Protein AF-A0A496T181-F1 (afdb_monomer_lite)

Secondary structure (DSSP, 8-state):
-----S------PPPHHHHHHHHHTTPPTTS-HHHHHHHHHTPPPPPPPPPPP-----S-SSPPPPEEEEEETTEEEEE-TT--EEEEETTS-GGGTSSSSS---EEEEE-S-SSTT-

Structure (mmCIF, N/CA/C/O backbone):
data_AF-A0A496T181-F1
#
_entry.id   AF-A0A496T181-F1
#
loop_
_atom_site.group_PDB
_atom_site.id
_atom_site.type_symbol
_atom_site.label_atom_id
_atom_site.label_alt_id
_atom_site.label_comp_id
_atom_site.label_asym_id
_atom_site.label_entity_id
_atom_site.label_seq_id
_atom_site.pdbx_PDB_ins_code
_atom_site.Cartn_x
_atom_site.Cartn_y
_atom_site.Cartn_z
_atom_site.occupancy
_atom_site.B_iso_or_equiv
_atom_site.auth_seq_id
_atom_site.auth_comp_id
_atom_site.auth_asym_id
_atom_site.auth_atom_id
_atom_site.pdbx_PDB_model_num
ATOM 1 N N . MET A 1 1 ? -1.092 15.533 34.017 1.00 41.94 1 MET A N 1
ATOM 2 C CA . MET A 1 1 ? -0.828 14.695 32.829 1.00 41.94 1 MET A CA 1
ATOM 3 C C . MET A 1 1 ? -0.277 13.376 33.336 1.00 41.94 1 MET A C 1
ATOM 5 O O . MET A 1 1 ? 0.874 13.329 33.747 1.00 41.94 1 MET A O 1
ATOM 9 N N . VAL A 1 2 ? -1.116 12.348 33.454 1.00 42.62 2 VAL A N 1
ATOM 10 C CA . VAL A 1 2 ? -0.622 11.009 33.795 1.00 42.62 2 VAL A CA 1
ATOM 11 C C . VAL A 1 2 ? -0.010 10.464 32.512 1.00 42.62 2 VAL A C 1
ATOM 13 O O . VAL A 1 2 ? -0.732 10.205 31.555 1.00 42.62 2 VAL A O 1
ATOM 16 N N . GLY A 1 3 ? 1.319 10.403 32.449 1.00 49.62 3 GLY A N 1
ATOM 17 C CA . GLY A 1 3 ? 2.018 9.807 31.317 1.00 49.62 3 GLY A CA 1
ATOM 18 C C . GLY A 1 3 ? 1.659 8.329 31.244 1.00 49.62 3 GLY A C 1
ATOM 19 O O . GLY A 1 3 ? 2.057 7.558 32.115 1.00 49.62 3 GLY A O 1
ATOM 20 N N . ARG A 1 4 ? 0.871 7.933 30.240 1.00 59.41 4 ARG A N 1
ATOM 21 C CA . ARG A 1 4 ? 0.641 6.519 29.941 1.00 59.41 4 ARG A CA 1
ATOM 22 C C . ARG A 1 4 ? 1.945 5.944 29.394 1.00 59.41 4 ARG A C 1
ATOM 24 O O . ARG A 1 4 ? 2.379 6.280 28.299 1.00 59.41 4 ARG A O 1
ATOM 31 N N . THR A 1 5 ? 2.576 5.078 30.174 1.00 59.75 5 THR A N 1
ATOM 32 C CA . THR A 1 5 ? 3.668 4.209 29.733 1.00 59.75 5 THR A CA 1
ATOM 33 C C . THR A 1 5 ? 3.078 3.097 28.863 1.00 59.75 5 THR A C 1
ATOM 35 O O . THR A 1 5 ? 2.690 2.050 29.378 1.00 59.75 5 THR A O 1
ATOM 38 N N . GLY A 1 6 ? 2.940 3.337 27.559 1.00 69.50 6 GLY A N 1
ATOM 39 C CA . GLY A 1 6 ? 2.425 2.356 26.602 1.00 69.50 6 GLY A CA 1
ATOM 40 C C . GLY A 1 6 ? 2.899 2.648 25.181 1.00 69.50 6 GLY A C 1
ATOM 41 O O . GLY A 1 6 ? 3.119 3.803 24.825 1.00 69.50 6 GLY A O 1
ATOM 42 N N . ILE A 1 7 ? 3.090 1.597 24.381 1.00 78.19 7 ILE A N 1
ATOM 43 C CA . ILE A 1 7 ? 3.400 1.726 22.951 1.00 78.19 7 ILE A CA 1
ATOM 44 C C . ILE A 1 7 ? 2.094 2.098 22.229 1.00 78.19 7 ILE A C 1
ATOM 46 O O . ILE A 1 7 ? 1.117 1.360 22.377 1.00 78.19 7 ILE A O 1
ATOM 50 N N . PRO A 1 8 ? 2.044 3.206 21.465 1.00 77.81 8 PRO A N 1
ATOM 51 C CA . PRO A 1 8 ? 0.852 3.578 20.708 1.00 77.81 8 PRO A CA 1
ATOM 52 C C . PRO A 1 8 ? 0.442 2.491 19.707 1.00 77.81 8 PRO A C 1
ATOM 54 O O . PRO A 1 8 ? 1.288 1.937 19.001 1.00 77.81 8 PRO A O 1
ATOM 57 N N . LEU A 1 9 ? -0.861 2.209 19.609 1.00 86.75 9 LEU A N 1
ATOM 58 C CA . LEU A 1 9 ? -1.401 1.292 18.607 1.00 86.75 9 LEU A CA 1
ATOM 59 C C . LEU A 1 9 ? -1.449 1.992 17.241 1.00 86.7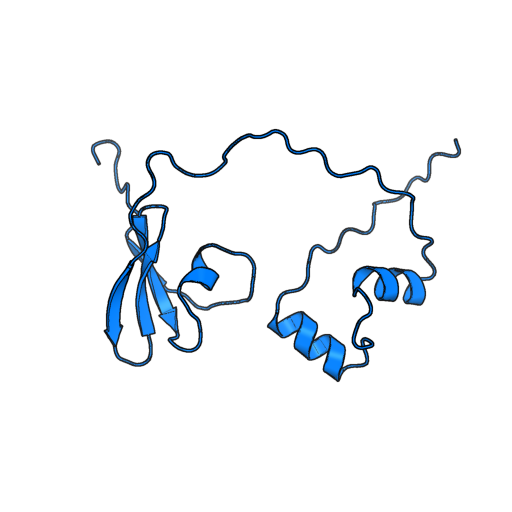5 9 LEU A C 1
ATOM 61 O O . LEU A 1 9 ? -2.352 2.773 16.969 1.00 86.75 9 LEU A O 1
ATOM 65 N N . ALA A 1 10 ? -0.477 1.707 16.375 1.00 87.50 10 ALA A N 1
ATOM 66 C CA . ALA A 1 10 ? -0.379 2.295 15.038 1.00 87.50 10 ALA A CA 1
ATOM 67 C C . ALA A 1 10 ? -0.148 1.207 13.967 1.00 87.50 10 ALA A C 1
ATOM 69 O O . ALA A 1 10 ? 0.975 1.043 13.491 1.00 87.50 10 ALA A O 1
ATOM 70 N N . PRO A 1 11 ? -1.189 0.441 13.581 1.00 88.94 11 PRO A N 1
ATOM 71 C CA . PRO A 1 11 ? -1.050 -0.702 12.670 1.00 88.94 11 PRO A CA 1
ATOM 72 C C . PRO A 1 11 ? -0.814 -0.321 11.195 1.00 88.94 11 PRO A C 1
ATOM 74 O O . PRO A 1 11 ? -0.539 -1.196 10.378 1.00 88.94 11 PRO A O 1
ATOM 77 N N . GLY A 1 12 ? -0.895 0.967 10.843 1.00 90.19 12 GLY A N 1
ATOM 78 C CA . GLY A 1 12 ? -0.839 1.435 9.455 1.00 90.19 12 GLY A CA 1
ATOM 79 C C . GLY A 1 12 ? -2.173 1.276 8.718 1.00 90.19 12 GLY A C 1
ATOM 80 O O . GLY A 1 12 ? -3.106 0.665 9.224 1.00 90.19 12 GLY A O 1
ATOM 81 N N . GLY A 1 13 ? -2.282 1.877 7.530 1.00 91.50 13 GLY A N 1
ATOM 82 C CA . GLY A 1 13 ? -3.510 1.829 6.729 1.00 91.50 13 GLY A CA 1
ATOM 83 C C . GLY A 1 13 ? -3.714 0.480 6.022 1.00 91.50 13 GLY A C 1
ATOM 84 O O . GLY A 1 13 ? -2.726 -0.158 5.643 1.00 91.50 13 GLY A O 1
ATOM 85 N N . PRO A 1 14 ? -4.970 0.045 5.810 1.00 94.06 14 PRO A N 1
ATOM 86 C CA . PRO A 1 14 ? -5.257 -1.205 5.121 1.00 94.06 14 PRO A CA 1
ATOM 87 C C . PRO A 1 14 ? -4.940 -1.112 3.627 1.00 94.06 14 PRO A C 1
ATOM 89 O O . PRO A 1 14 ? -5.082 -0.055 3.009 1.00 94.06 14 PRO A O 1
ATOM 92 N N . ARG A 1 15 ? -4.574 -2.252 3.034 1.00 94.81 15 ARG A N 1
ATOM 93 C CA . ARG A 1 15 ? -4.640 -2.431 1.578 1.00 94.81 15 ARG A CA 1
ATOM 94 C C . ARG A 1 15 ? -6.090 -2.528 1.119 1.00 94.81 15 ARG A C 1
ATOM 96 O O . ARG A 1 15 ? -6.959 -2.898 1.910 1.00 94.81 15 ARG A O 1
ATOM 103 N N . GLU A 1 16 ? -6.340 -2.284 -0.162 1.00 94.38 16 GLU A N 1
ATOM 104 C CA . GLU A 1 16 ? -7.672 -2.432 -0.758 1.00 94.38 16 GLU A CA 1
ATOM 105 C C . GLU A 1 16 ? -8.211 -3.862 -0.585 1.00 94.38 16 GLU A C 1
ATOM 107 O O . GLU A 1 16 ? -9.287 -4.038 -0.007 1.00 94.38 16 GLU A O 1
ATOM 112 N N . SER A 1 17 ? -7.436 -4.888 -0.963 1.00 94.06 17 SER A N 1
ATOM 113 C CA . SER A 1 17 ? -7.793 -6.299 -0.744 1.00 94.06 17 SER A CA 1
ATOM 114 C C . SER A 1 17 ? -8.065 -6.632 0.727 1.00 94.06 17 SER A C 1
ATOM 116 O O . SER A 1 17 ? -9.025 -7.336 1.046 1.00 94.06 17 SER A O 1
ATOM 118 N N . THR A 1 18 ? -7.260 -6.082 1.642 1.00 95.44 18 THR A N 1
ATOM 119 C CA . THR A 1 18 ? -7.431 -6.265 3.091 1.00 95.44 18 THR A CA 1
ATOM 120 C C . THR A 1 18 ? -8.739 -5.651 3.580 1.00 95.44 18 THR A C 1
ATOM 122 O O . THR A 1 18 ? -9.492 -6.306 4.298 1.00 95.44 18 THR A O 1
ATOM 125 N N . LEU A 1 19 ? -9.052 -4.423 3.162 1.00 95.31 19 LEU A N 1
ATOM 126 C CA . LEU A 1 19 ? -10.282 -3.742 3.560 1.00 95.31 19 LEU A CA 1
ATOM 127 C C . LEU A 1 19 ? -11.526 -4.465 3.020 1.00 95.31 19 LEU A C 1
ATOM 129 O O . LEU A 1 19 ? -12.517 -4.619 3.736 1.00 95.31 19 LEU A O 1
ATOM 133 N N . VAL A 1 20 ? -11.464 -4.967 1.782 1.00 95.44 20 VAL A N 1
ATOM 134 C CA . VAL A 1 20 ? -12.520 -5.808 1.198 1.00 95.44 20 VAL A CA 1
ATOM 135 C C . VAL A 1 20 ? -12.740 -7.068 2.036 1.00 95.44 20 VAL A C 1
ATOM 137 O O . VAL A 1 20 ? -13.885 -7.365 2.388 1.00 95.44 20 VAL A O 1
ATOM 140 N N . ALA A 1 21 ? -11.666 -7.775 2.394 1.00 96.69 21 ALA A N 1
ATOM 141 C CA . ALA A 1 21 ? -11.744 -8.979 3.215 1.00 96.69 21 ALA A CA 1
ATOM 142 C C . ALA A 1 21 ? -12.337 -8.687 4.601 1.00 96.69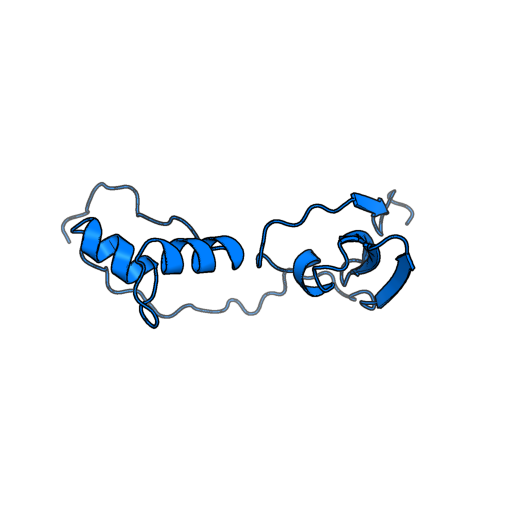 21 ALA A C 1
ATOM 144 O O . ALA A 1 21 ? -13.236 -9.397 5.048 1.00 96.69 21 ALA A O 1
ATOM 145 N N . TRP A 1 22 ? -11.913 -7.607 5.261 1.00 96.62 22 TRP A N 1
ATOM 146 C CA . TRP A 1 22 ? -12.466 -7.218 6.558 1.00 96.62 22 TRP A CA 1
ATOM 147 C C . TRP A 1 22 ? -13.958 -6.909 6.488 1.00 96.62 22 TRP A C 1
ATOM 149 O O . TRP A 1 22 ? -14.706 -7.340 7.363 1.00 96.62 22 TRP A O 1
ATOM 159 N N . HIS A 1 23 ? -14.433 -6.245 5.432 1.00 96.75 23 HIS A N 1
ATOM 160 C CA . HIS A 1 23 ? -15.870 -6.037 5.243 1.00 96.75 23 HIS A CA 1
ATOM 161 C C . HIS A 1 23 ? -16.647 -7.347 5.078 1.00 96.75 23 HIS A C 1
ATOM 163 O O . HIS A 1 23 ? -17.763 -7.457 5.580 1.00 96.75 23 HIS A O 1
ATOM 169 N N . GLN A 1 24 ? -16.071 -8.349 4.413 1.00 97.19 24 GLN A N 1
ATOM 170 C CA . GLN A 1 24 ? -16.677 -9.683 4.309 1.00 97.19 24 GLN A CA 1
ATOM 171 C C . GLN A 1 24 ? -16.668 -10.431 5.651 1.00 97.19 24 GLN A C 1
ATOM 173 O O . GLN A 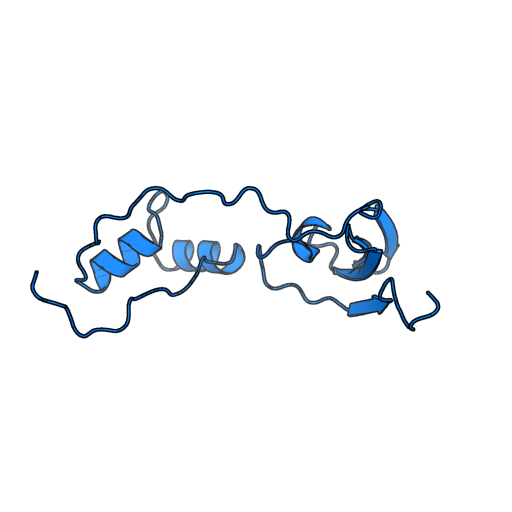1 24 ? -17.558 -11.235 5.912 1.00 97.19 24 GLN A O 1
ATOM 178 N N . GLN A 1 25 ? -15.688 -10.144 6.508 1.00 96.25 25 GLN A N 1
ATOM 179 C CA . GLN A 1 25 ? -15.524 -10.740 7.836 1.00 96.25 25 GLN A CA 1
ATOM 180 C C . GLN A 1 25 ? -16.303 -10.010 8.942 1.00 96.25 25 GLN A C 1
ATOM 182 O O . GLN A 1 25 ? -16.277 -10.447 10.089 1.00 96.25 25 GLN A O 1
ATOM 187 N N . GLY A 1 26 ? -17.013 -8.925 8.614 1.00 95.19 26 GLY A N 1
ATOM 188 C CA . GLY A 1 26 ? -17.911 -8.235 9.543 1.00 95.19 26 GLY A CA 1
ATOM 189 C C . GLY A 1 26 ? -17.533 -6.796 9.893 1.00 95.19 26 GLY A C 1
ATOM 190 O O . GLY A 1 26 ? -18.229 -6.194 10.707 1.00 95.19 26 GLY A O 1
ATOM 191 N N . LEU A 1 27 ? -16.498 -6.206 9.280 1.00 96.75 27 LEU A N 1
ATOM 192 C CA . LEU A 1 27 ? -16.243 -4.767 9.406 1.00 96.75 27 LEU A CA 1
ATOM 193 C C . LEU A 1 27 ? -17.431 -3.982 8.810 1.00 96.75 27 LEU A C 1
ATOM 195 O O . LEU A 1 27 ? -17.696 -4.113 7.607 1.00 96.75 27 LEU A O 1
ATOM 199 N N . PRO A 1 28 ? -18.138 -3.143 9.591 1.00 95.81 28 PRO A N 1
ATOM 200 C CA . PRO A 1 28 ? -19.293 -2.403 9.095 1.00 95.81 28 PRO A CA 1
ATOM 201 C C . PRO A 1 28 ? -18.945 -1.493 7.915 1.00 95.81 28 PRO A C 1
ATOM 203 O O . PRO A 1 28 ? -17.927 -0.801 7.910 1.00 95.81 28 PRO A O 1
ATOM 206 N N . ARG A 1 29 ? -19.815 -1.463 6.901 1.00 93.94 29 ARG A N 1
ATOM 207 C CA . ARG A 1 29 ? -19.672 -0.534 5.772 1.00 93.94 29 ARG A CA 1
ATOM 208 C C . ARG A 1 29 ? -19.838 0.905 6.267 1.00 93.94 29 ARG A C 1
ATOM 210 O O . ARG A 1 29 ? -20.778 1.195 6.999 1.00 93.94 29 ARG A O 1
ATOM 217 N N . GLY A 1 30 ? -18.941 1.795 5.845 1.00 92.06 30 GLY A N 1
ATOM 218 C CA . GLY A 1 30 ? -18.986 3.220 6.193 1.00 92.06 30 GLY A CA 1
ATOM 219 C C . G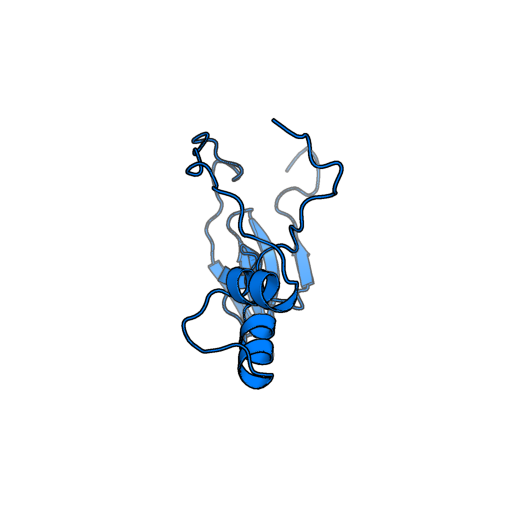LY A 1 30 ? -18.383 3.585 7.553 1.00 92.06 30 GLY A C 1
ATOM 220 O O . GLY A 1 30 ? -18.312 4.772 7.851 1.00 92.06 30 GLY A O 1
ATOM 221 N N . LYS A 1 31 ? -17.923 2.609 8.349 1.00 93.81 31 LYS A N 1
ATOM 222 C CA . LYS A 1 31 ? -17.069 2.872 9.515 1.00 93.81 31 LYS A CA 1
ATOM 223 C C . LYS A 1 31 ? -15.595 2.795 9.125 1.00 93.81 31 LYS A C 1
ATOM 225 O O . LYS A 1 31 ? -15.214 1.945 8.317 1.00 93.81 31 LYS A O 1
ATOM 230 N N . ASP A 1 32 ? -14.778 3.656 9.724 1.00 93.06 32 ASP A N 1
ATOM 231 C CA . ASP A 1 32 ? -13.325 3.563 9.611 1.00 93.06 32 ASP A CA 1
ATOM 232 C C . ASP A 1 32 ? -12.808 2.330 10.376 1.00 93.06 32 ASP A C 1
ATOM 234 O O . ASP A 1 32 ? -13.286 2.000 11.464 1.00 93.06 32 ASP A O 1
ATOM 238 N N . TYR A 1 33 ? -11.843 1.612 9.794 1.00 95.12 33 TYR A N 1
ATOM 239 C CA . TYR A 1 33 ? -11.331 0.369 10.381 1.00 95.12 33 TYR A CA 1
ATOM 240 C C . TYR A 1 33 ? -10.658 0.601 11.743 1.00 95.12 33 TYR A C 1
ATOM 242 O O . TYR A 1 33 ? -10.731 -0.265 12.616 1.00 95.12 33 TYR A O 1
ATOM 250 N N . TYR A 1 34 ? -9.998 1.750 11.925 1.00 93.81 34 TYR A N 1
ATOM 251 C CA . TYR A 1 34 ? -9.254 2.070 13.133 1.00 93.81 34 TYR A CA 1
ATOM 252 C C . TYR A 1 34 ? -10.214 2.381 14.282 1.00 93.81 34 TYR A C 1
ATOM 254 O O . TYR A 1 34 ? -9.997 1.910 15.395 1.00 93.81 34 TYR A O 1
ATOM 262 N N . GLU A 1 35 ? -11.327 3.069 14.008 1.00 93.12 35 GLU A N 1
ATOM 263 C CA . GLU A 1 35 ? -12.396 3.282 14.994 1.00 93.12 35 GLU A CA 1
ATOM 264 C C . GLU A 1 35 ? -12.959 1.953 15.512 1.00 93.12 35 GLU A C 1
ATOM 266 O O . GLU A 1 35 ? -13.080 1.752 16.720 1.00 93.12 35 GLU A O 1
ATOM 271 N N . VAL A 1 36 ? -13.245 1.014 14.604 1.00 95.38 36 VAL A N 1
ATOM 272 C CA . VAL A 1 36 ? -13.754 -0.317 14.968 1.00 95.3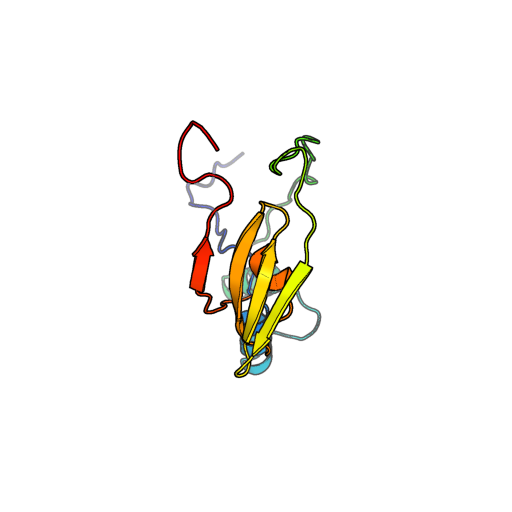8 36 VAL A CA 1
ATOM 273 C C . VAL A 1 36 ? -12.704 -1.126 15.735 1.00 95.38 36 VAL A C 1
ATOM 275 O O . VAL A 1 36 ? -13.040 -1.814 16.698 1.00 95.38 36 VAL A O 1
ATOM 278 N N . LEU A 1 37 ? -11.427 -1.027 15.354 1.00 94.06 37 LEU A N 1
ATOM 279 C CA . LEU A 1 37 ? -10.323 -1.669 16.069 1.00 94.06 37 LEU A CA 1
ATOM 280 C C . LEU A 1 37 ? -10.223 -1.176 17.519 1.00 94.06 37 LEU A C 1
ATOM 282 O O . LEU A 1 37 ? -10.071 -1.993 18.429 1.00 94.06 37 LEU A O 1
ATOM 286 N N . LEU A 1 38 ? -10.317 0.138 17.737 1.00 93.06 38 LEU A N 1
ATOM 287 C CA . LEU A 1 38 ? -10.301 0.738 19.072 1.00 93.06 38 LEU A CA 1
ATOM 288 C C . LEU A 1 38 ? -11.517 0.306 19.904 1.00 93.06 38 LEU A C 1
ATOM 290 O O . LEU A 1 38 ? -11.343 -0.100 21.054 1.00 93.06 38 LEU A O 1
ATOM 294 N N . GLU A 1 39 ? -12.713 0.311 19.303 1.00 93.81 39 GLU A N 1
ATOM 295 C CA . GLU A 1 39 ? -13.972 -0.130 19.924 1.00 93.81 39 GLU A CA 1
ATOM 296 C C . GLU A 1 39 ? -13.869 -1.581 20.426 1.00 93.81 39 GLU A C 1
ATOM 298 O O . GLU A 1 39 ? -14.126 -1.854 21.598 1.00 93.81 39 GLU A O 1
ATOM 303 N N . ILE A 1 40 ? -13.410 -2.504 19.572 1.00 94.19 40 ILE A N 1
ATOM 304 C CA . ILE A 1 40 ? -13.245 -3.927 19.919 1.00 94.19 40 ILE A CA 1
ATOM 305 C C . ILE A 1 40 ? -12.146 -4.128 20.971 1.00 94.19 40 ILE A C 1
ATOM 307 O O . ILE A 1 40 ? -12.262 -5.000 21.832 1.00 94.19 40 ILE A O 1
ATOM 311 N N . SER A 1 41 ? -11.080 -3.326 20.915 1.00 91.62 41 SER A N 1
ATOM 312 C CA . SER A 1 41 ? -9.949 -3.431 21.846 1.00 91.62 41 SER A CA 1
ATOM 313 C C . SER A 1 41 ? -10.220 -2.772 23.204 1.00 91.62 41 SER A C 1
ATOM 315 O O . SER A 1 41 ? -9.392 -2.891 24.107 1.00 91.62 41 SER A O 1
ATOM 317 N N . GLY A 1 42 ? -11.341 -2.057 23.360 1.00 92.44 42 GLY A N 1
ATOM 318 C CA . GLY A 1 42 ? -11.641 -1.271 24.560 1.00 92.44 42 GLY A CA 1
ATOM 319 C C . GLY A 1 42 ? -10.667 -0.108 24.784 1.00 92.44 42 GLY A C 1
ATOM 320 O O . GLY A 1 42 ? -10.461 0.311 25.924 1.00 92.44 42 GLY A O 1
ATOM 321 N N . ILE A 1 43 ? -10.030 0.385 23.717 1.00 90.00 43 ILE A N 1
ATOM 322 C CA . ILE A 1 43 ? -9.075 1.495 23.771 1.00 90.00 43 ILE A CA 1
ATOM 323 C C . ILE A 1 43 ? -9.820 2.781 23.426 1.00 90.00 43 ILE A C 1
ATOM 325 O O . ILE A 1 43 ? -10.431 2.897 22.369 1.00 90.00 43 ILE A O 1
ATOM 329 N N . GLU A 1 44 ? -9.745 3.772 24.308 1.00 88.12 44 GLU A N 1
ATOM 330 C CA . GLU A 1 44 ? -10.294 5.096 24.021 1.00 88.12 44 GLU A CA 1
ATOM 331 C C . GLU A 1 44 ? -9.456 5.815 22.958 1.00 88.12 44 GLU A C 1
ATOM 333 O O . GLU A 1 44 ? -8.226 5.847 23.037 1.00 88.12 44 GLU A O 1
ATOM 338 N N . SER A 1 45 ? -10.130 6.426 21.979 1.00 84.12 45 SER A N 1
ATOM 339 C CA . SER A 1 45 ? -9.470 7.268 20.982 1.00 84.12 45 SER A CA 1
ATOM 340 C C . SER A 1 45 ? -8.869 8.503 21.644 1.00 84.12 45 SER A C 1
ATOM 342 O O . SER A 1 45 ? -9.559 9.254 22.333 1.00 84.12 45 SER A O 1
ATOM 344 N N . GLU A 1 46 ? -7.593 8.760 21.375 1.00 81.69 46 GLU A N 1
ATOM 345 C CA . GLU A 1 46 ? -6.941 9.984 21.826 1.00 81.69 46 GLU A CA 1
ATOM 346 C C . GLU A 1 46 ? -7.271 11.156 20.887 1.00 81.69 46 GLU A C 1
ATOM 348 O O . GLU A 1 46 ? -7.365 10.971 19.669 1.00 81.69 46 GLU A O 1
ATOM 353 N N . PRO A 1 47 ? -7.443 12.379 21.419 1.00 81.94 47 PRO A N 1
ATOM 354 C CA . PRO A 1 47 ? -7.615 13.559 20.588 1.00 81.94 47 PRO A CA 1
ATOM 355 C C . PRO A 1 47 ? -6.334 13.823 19.790 1.00 81.94 47 PRO A C 1
ATOM 357 O O . PRO A 1 47 ? -5.265 14.065 20.350 1.00 81.94 47 PRO A O 1
ATOM 360 N N . THR A 1 48 ? -6.445 13.799 18.464 1.00 81.94 48 THR A N 1
ATOM 361 C CA . THR A 1 48 ? -5.324 14.071 17.560 1.00 81.94 48 THR A CA 1
ATOM 362 C C . THR A 1 48 ? -5.243 15.549 17.199 1.00 81.94 48 THR A C 1
ATOM 364 O O . THR A 1 48 ? -6.264 16.229 17.085 1.00 81.94 48 THR A O 1
ATOM 367 N N . GLN A 1 49 ? -4.035 16.041 16.929 1.00 87.12 49 GLN A N 1
ATOM 368 C CA . GLN A 1 49 ? -3.858 17.339 16.278 1.00 87.12 49 GLN A CA 1
ATOM 369 C C . GLN A 1 49 ? -4.041 17.207 14.757 1.00 87.12 49 GLN A C 1
ATOM 371 O O . GLN A 1 49 ? -3.755 16.141 14.200 1.00 87.12 49 GLN A O 1
ATOM 376 N N . PRO A 1 50 ? -4.489 18.270 14.063 1.00 89.19 50 PRO A N 1
ATOM 377 C CA . PRO A 1 50 ? -4.496 18.293 12.607 1.00 89.19 50 PRO A CA 1
ATOM 378 C C . PRO A 1 50 ? -3.106 17.980 12.047 1.00 89.19 50 PRO A C 1
ATOM 380 O O . PRO A 1 50 ? -2.092 18.443 12.571 1.00 89.19 50 PRO A O 1
ATOM 383 N N . ARG A 1 51 ? -3.055 17.206 10.960 1.00 87.25 51 ARG A N 1
ATOM 384 C CA . ARG A 1 51 ? -1.795 16.957 10.254 1.00 87.25 51 ARG A CA 1
ATOM 385 C C . ARG A 1 51 ? -1.277 18.266 9.662 1.00 87.25 51 ARG A C 1
ATOM 387 O O . ARG A 1 51 ? -2.020 18.971 8.984 1.00 87.25 51 ARG A O 1
ATOM 394 N N . VAL A 1 52 ? 0.002 18.551 9.887 1.00 91.50 52 VAL A N 1
ATOM 395 C CA . VAL A 1 52 ? 0.697 19.697 9.294 1.00 91.50 52 VAL A CA 1
ATOM 396 C C . VAL A 1 52 ? 1.542 19.192 8.127 1.00 91.50 52 VAL A C 1
ATOM 398 O O . VAL A 1 52 ? 2.343 18.273 8.296 1.00 91.50 52 VAL A O 1
ATOM 401 N N . SER A 1 53 ? 1.340 19.764 6.938 1.00 89.12 53 SER A N 1
ATOM 402 C CA . SER A 1 53 ? 2.228 19.533 5.796 1.00 89.12 53 SER A CA 1
ATOM 403 C C . SER A 1 53 ? 3.531 20.297 6.011 1.00 89.12 53 SER A C 1
ATOM 405 O O . SER A 1 53 ? 3.505 21.450 6.431 1.00 89.12 53 SER A O 1
ATOM 407 N N . LEU A 1 54 ? 4.667 19.664 5.718 1.00 91.38 54 LEU A N 1
ATOM 408 C CA . LEU A 1 54 ? 5.960 20.355 5.660 1.00 91.38 54 LEU A CA 1
ATOM 409 C C . LEU A 1 54 ? 6.225 20.973 4.279 1.00 91.38 54 LEU A C 1
ATOM 411 O O . LEU A 1 54 ? 7.262 21.597 4.091 1.00 91.38 54 LEU A O 1
ATOM 415 N N . ASP A 1 55 ? 5.328 20.751 3.313 1.00 90.19 55 ASP A N 1
ATOM 416 C CA . ASP A 1 55 ? 5.441 21.198 1.918 1.00 90.19 55 ASP A CA 1
ATOM 417 C C . ASP A 1 55 ? 6.770 20.805 1.242 1.00 90.19 55 ASP A C 1
ATOM 419 O O . ASP A 1 55 ? 7.227 21.429 0.286 1.00 90.19 55 ASP A O 1
ATOM 423 N N . VAL A 1 56 ? 7.381 19.713 1.716 1.00 91.62 56 VAL A N 1
ATOM 424 C CA . VAL A 1 56 ? 8.580 19.107 1.129 1.00 91.62 56 VAL A CA 1
ATOM 425 C C . VAL A 1 56 ? 8.174 17.994 0.166 1.00 91.62 56 VAL A C 1
ATOM 427 O O . VAL A 1 56 ? 7.395 17.103 0.508 1.00 91.62 56 VAL A O 1
ATOM 430 N N . SER A 1 57 ? 8.742 18.017 -1.041 1.00 87.94 57 SER A N 1
ATOM 431 C CA . SER A 1 57 ? 8.605 16.932 -2.012 1.00 87.94 57 SER A CA 1
ATOM 432 C C . SER A 1 57 ? 9.643 15.843 -1.751 1.00 87.94 57 SER A C 1
ATOM 434 O O . SER A 1 57 ? 10.841 16.104 -1.792 1.00 87.94 57 SER A O 1
ATOM 436 N N . PHE A 1 58 ? 9.181 14.606 -1.566 1.00 86.00 58 PHE A N 1
ATOM 437 C CA . PHE A 1 58 ? 10.033 13.407 -1.541 1.00 86.00 58 PHE A CA 1
ATOM 438 C C . PHE A 1 58 ? 10.167 12.739 -2.918 1.00 86.00 58 PHE A C 1
ATOM 440 O O . PHE A 1 58 ? 10.716 11.646 -3.033 1.00 86.00 58 PHE A O 1
ATOM 447 N N . LYS A 1 59 ? 9.627 13.368 -3.968 1.00 86.94 59 LYS A N 1
ATOM 448 C CA . LYS A 1 59 ? 9.741 12.888 -5.347 1.00 86.94 59 LYS A CA 1
ATOM 449 C C . LYS A 1 59 ? 11.046 13.364 -5.979 1.00 86.94 59 LYS A C 1
ATOM 451 O O . LYS A 1 59 ? 11.570 14.413 -5.609 1.00 86.94 59 LYS A O 1
ATOM 456 N N . ILE A 1 60 ? 11.516 12.624 -6.980 1.00 83.06 60 ILE A N 1
ATOM 457 C CA . ILE A 1 60 ? 12.610 13.042 -7.855 1.00 83.06 60 ILE A CA 1
ATOM 458 C C . ILE A 1 60 ? 12.192 14.277 -8.669 1.00 83.06 60 ILE A C 1
ATOM 460 O O . ILE A 1 60 ? 11.017 14.430 -9.012 1.00 83.06 60 ILE A O 1
ATOM 464 N N . ILE A 1 61 ? 13.136 15.180 -8.939 1.00 87.81 61 ILE A N 1
ATOM 465 C CA . ILE A 1 61 ? 12.915 16.398 -9.729 1.00 87.81 61 ILE A CA 1
ATOM 466 C C . ILE A 1 61 ? 14.082 16.540 -10.728 1.00 87.81 61 ILE A C 1
ATOM 468 O O . ILE A 1 61 ? 15.220 16.651 -10.273 1.00 87.81 61 ILE A O 1
ATOM 472 N N . PRO A 1 62 ? 13.828 16.579 -12.055 1.00 87.50 62 PRO A N 1
ATOM 473 C CA . PRO A 1 62 ? 12.524 16.412 -12.707 1.00 87.50 62 PRO A CA 1
ATOM 474 C C . PRO A 1 62 ? 12.004 14.965 -12.625 1.00 87.50 62 PRO A C 1
ATOM 476 O O . PRO A 1 62 ? 12.773 14.029 -12.427 1.00 87.50 62 PRO A O 1
ATOM 479 N N . GLN A 1 63 ? 10.688 14.792 -12.767 1.00 90.56 63 GLN A N 1
ATOM 480 C CA . GLN A 1 63 ? 10.056 13.469 -12.863 1.00 90.56 63 GLN A CA 1
ATOM 481 C C . GLN A 1 63 ? 10.117 12.958 -14.303 1.00 90.56 63 GLN A C 1
ATOM 483 O O . GLN A 1 63 ? 10.065 13.749 -15.249 1.00 90.56 63 GLN A O 1
ATOM 488 N N . PHE A 1 64 ? 10.188 11.638 -14.459 1.00 90.62 64 PHE A N 1
ATOM 489 C CA . PHE A 1 64 ? 10.032 10.988 -15.755 1.00 90.62 64 PHE A CA 1
ATOM 490 C C . PHE A 1 64 ? 8.552 10.924 -16.149 1.00 90.62 64 PHE A C 1
ATOM 492 O O . PHE A 1 64 ? 7.657 10.979 -15.305 1.00 90.62 64 PHE A O 1
ATOM 499 N N . GLU A 1 65 ? 8.292 10.798 -17.449 1.00 90.38 65 GLU A N 1
ATOM 500 C CA . GLU A 1 65 ? 6.947 10.547 -17.968 1.00 90.38 65 GLU A CA 1
ATOM 501 C C . GLU A 1 65 ? 6.481 9.138 -17.569 1.00 90.38 65 GLU A C 1
ATOM 503 O O . GLU A 1 65 ? 7.148 8.150 -17.894 1.00 90.38 65 GLU A O 1
ATOM 508 N N . GLU A 1 66 ? 5.327 9.048 -16.907 1.00 90.19 66 GLU A N 1
ATOM 509 C CA . GLU A 1 66 ? 4.658 7.773 -16.640 1.00 90.19 66 GLU A CA 1
ATOM 510 C C . GLU A 1 66 ? 3.996 7.251 -17.915 1.00 90.19 66 GLU A C 1
ATOM 512 O O . GLU A 1 66 ? 3.140 7.922 -18.497 1.00 90.19 66 GLU A O 1
ATOM 517 N N . LYS A 1 67 ? 4.368 6.044 -18.352 1.00 91.94 67 LYS A N 1
ATOM 518 C CA . LYS A 1 67 ? 3.785 5.439 -19.557 1.00 91.94 67 LYS A CA 1
ATOM 519 C C . LYS A 1 67 ? 3.871 3.923 -19.581 1.00 91.94 67 LYS A C 1
ATOM 521 O O . LYS A 1 67 ? 4.775 3.315 -19.013 1.00 91.94 67 LYS A O 1
ATOM 526 N N . ILE A 1 68 ? 2.945 3.326 -20.322 1.00 93.38 68 ILE A N 1
ATOM 527 C CA . ILE A 1 68 ? 2.971 1.907 -20.674 1.00 93.38 68 ILE A CA 1
ATOM 528 C C . ILE A 1 68 ? 3.877 1.748 -21.899 1.00 93.38 68 ILE A C 1
ATOM 530 O O . ILE A 1 68 ? 3.649 2.380 -22.929 1.00 93.38 68 ILE A O 1
ATOM 534 N N . LEU A 1 69 ? 4.914 0.925 -21.771 1.00 94.75 69 LEU A N 1
ATOM 535 C CA . LEU A 1 69 ? 5.870 0.613 -22.833 1.00 94.75 69 LEU A CA 1
ATOM 536 C C . LEU A 1 69 ? 5.412 -0.589 -23.666 1.00 94.75 69 LEU A C 1
ATOM 538 O O . LEU A 1 69 ? 5.554 -0.586 -24.885 1.00 94.75 69 LEU A O 1
ATOM 542 N N . GLU A 1 70 ? 4.852 -1.607 -23.012 1.00 95.25 70 GLU A N 1
ATOM 543 C CA . GLU A 1 70 ? 4.361 -2.830 -23.650 1.00 95.25 70 GLU A CA 1
ATOM 544 C C . GLU A 1 70 ? 3.190 -3.409 -22.846 1.00 95.25 70 GLU A C 1
ATOM 546 O O . GLU A 1 70 ? 3.125 -3.260 -21.626 1.00 95.25 70 GLU A O 1
ATOM 551 N N . HIS A 1 71 ? 2.271 -4.087 -23.531 1.00 95.25 71 HIS A N 1
ATOM 552 C CA . HIS A 1 71 ? 1.250 -4.927 -22.912 1.00 95.25 71 HIS A CA 1
ATOM 553 C C . HIS A 1 71 ? 1.282 -6.303 -23.577 1.00 95.25 71 HIS A C 1
ATOM 555 O O . HIS A 1 71 ? 1.045 -6.415 -24.784 1.00 95.25 71 HIS A O 1
ATOM 561 N N . LYS A 1 72 ? 1.610 -7.345 -22.809 1.00 93.44 72 LYS A N 1
ATOM 562 C CA . LYS A 1 72 ? 1.775 -8.702 -23.336 1.00 93.44 72 LYS A CA 1
ATOM 563 C C . LYS A 1 72 ? 1.575 -9.750 -22.246 1.00 93.44 72 LYS A C 1
ATOM 565 O O . LYS A 1 72 ? 2.004 -9.565 -21.117 1.00 93.44 72 LYS A O 1
ATOM 570 N N . ASN A 1 73 ? 0.980 -10.886 -22.616 1.00 92.19 73 ASN A N 1
ATOM 571 C CA . ASN A 1 73 ? 0.800 -12.057 -21.747 1.00 92.19 73 ASN A CA 1
ATOM 572 C C . ASN A 1 73 ? 0.069 -11.768 -20.417 1.00 92.19 73 ASN A C 1
ATOM 574 O O . ASN A 1 73 ? 0.347 -12.442 -19.433 1.00 92.19 73 ASN A O 1
ATOM 578 N N . GLY A 1 74 ? -0.841 -10.790 -20.377 1.00 91.94 74 GLY A N 1
ATOM 579 C CA . GLY A 1 74 ? -1.527 -10.399 -19.139 1.00 91.94 74 GLY A CA 1
ATOM 580 C C . GLY A 1 74 ? -0.690 -9.508 -18.215 1.00 91.94 74 GLY A C 1
ATOM 581 O O . GLY A 1 74 ? -0.944 -9.434 -17.020 1.00 91.94 74 GLY A O 1
ATOM 582 N N . HIS A 1 75 ? 0.353 -8.863 -18.743 1.00 93.19 75 HIS A N 1
ATOM 583 C CA . HIS A 1 75 ? 1.219 -7.972 -17.981 1.00 93.19 75 HIS A CA 1
ATOM 584 C C . HIS A 1 75 ? 1.512 -6.677 -18.740 1.00 93.19 75 HIS A C 1
ATOM 586 O O . HIS A 1 75 ? 1.767 -6.680 -19.950 1.00 93.19 75 HIS A O 1
ATOM 592 N N . TYR A 1 76 ? 1.543 -5.568 -18.006 1.00 93.19 76 TYR A N 1
ATOM 593 C CA . TYR A 1 76 ? 2.056 -4.289 -18.479 1.00 93.19 76 TYR A CA 1
ATOM 594 C C . TYR A 1 76 ? 3.536 -4.149 -18.139 1.00 93.19 76 TYR A C 1
ATOM 596 O O . TYR A 1 76 ? 3.932 -4.382 -16.999 1.00 93.19 76 TYR A O 1
ATOM 604 N N . ILE A 1 77 ? 4.333 -3.683 -19.100 1.00 94.38 77 ILE A N 1
ATOM 605 C CA . IL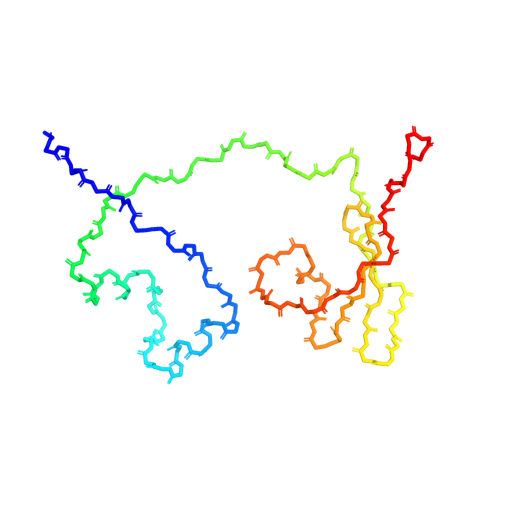E A 1 77 ? 5.656 -3.104 -18.858 1.00 94.38 77 ILE A CA 1
ATOM 606 C C . ILE A 1 77 ? 5.482 -1.592 -18.799 1.00 94.38 77 ILE A C 1
ATOM 608 O O . ILE A 1 77 ? 5.027 -0.974 -19.761 1.00 94.38 77 ILE A O 1
ATOM 612 N N . VAL A 1 78 ? 5.828 -0.992 -17.668 1.00 93.00 78 VAL A N 1
ATOM 613 C CA . VAL A 1 78 ? 5.546 0.410 -17.352 1.00 93.00 78 VAL A CA 1
ATOM 614 C C . VAL A 1 78 ? 6.838 1.125 -16.986 1.00 93.00 78 VAL A C 1
ATOM 616 O O . VAL A 1 78 ? 7.666 0.566 -16.271 1.00 93.00 78 VAL A O 1
ATOM 619 N N . GLN A 1 79 ? 6.985 2.365 -17.447 1.00 92.06 79 GLN A N 1
ATOM 620 C CA . GLN A 1 79 ? 7.920 3.330 -16.878 1.00 92.06 79 GLN A CA 1
ATOM 621 C C . GLN A 1 79 ? 7.179 4.184 -15.844 1.00 92.06 79 GLN A C 1
ATOM 623 O O . GLN A 1 79 ? 6.169 4.805 -16.184 1.00 92.06 79 GLN A O 1
ATOM 628 N N . ASP A 1 80 ? 7.657 4.206 -14.602 1.00 90.06 80 ASP A N 1
ATOM 629 C CA . ASP A 1 80 ? 7.077 5.035 -13.538 1.00 90.06 80 ASP A CA 1
ATOM 630 C C . ASP A 1 80 ? 7.644 6.472 -13.515 1.00 90.06 80 ASP A C 1
ATOM 632 O O . ASP A 1 80 ? 8.537 6.828 -14.287 1.00 90.06 80 ASP A O 1
ATOM 636 N N . TRP A 1 81 ? 7.133 7.311 -12.604 1.00 88.25 81 TRP A N 1
ATOM 637 C CA . TRP A 1 81 ? 7.562 8.709 -12.443 1.00 88.25 81 TRP A CA 1
ATOM 638 C C . TRP A 1 81 ? 9.010 8.850 -11.945 1.00 88.25 81 TRP A C 1
ATOM 640 O O . TRP A 1 81 ? 9.600 9.930 -12.059 1.00 88.25 81 TRP A O 1
ATOM 650 N N . MET A 1 82 ? 9.590 7.777 -11.393 1.00 89.06 82 MET A N 1
ATOM 651 C CA . MET A 1 82 ? 11.010 7.697 -11.051 1.00 89.06 82 MET A CA 1
ATOM 652 C C . MET A 1 82 ? 11.862 7.276 -12.252 1.00 89.06 82 MET A C 1
ATOM 654 O O . MET A 1 82 ? 13.071 7.444 -12.188 1.00 89.06 82 MET A O 1
ATOM 658 N N . GLY A 1 83 ? 11.263 6.777 -13.337 1.00 90.38 83 GLY A N 1
ATOM 659 C CA . GLY A 1 83 ? 11.944 6.262 -14.524 1.00 90.38 83 GLY A CA 1
ATOM 660 C C . GLY A 1 83 ? 12.245 4.761 -14.462 1.00 90.38 83 GLY A C 1
ATOM 661 O O . GLY A 1 83 ? 12.924 4.238 -15.345 1.00 90.38 83 GLY A O 1
ATOM 662 N N . ALA A 1 84 ? 11.777 4.046 -13.435 1.00 91.06 84 ALA A N 1
ATOM 663 C CA . ALA A 1 84 ? 12.000 2.610 -13.327 1.00 91.06 84 ALA A CA 1
ATOM 664 C C . ALA A 1 84 ? 11.090 1.848 -14.296 1.00 91.06 84 ALA A C 1
ATOM 666 O O . ALA A 1 84 ? 9.906 2.159 -14.429 1.00 91.06 84 ALA A O 1
ATOM 667 N N . ILE A 1 85 ? 11.645 0.818 -14.941 1.00 93.44 85 ILE A N 1
ATOM 668 C CA . ILE A 1 85 ? 10.893 -0.077 -15.822 1.00 93.44 85 ILE A CA 1
ATOM 669 C C . ILE A 1 85 ? 10.455 -1.290 -15.009 1.00 93.44 85 ILE A C 1
ATOM 671 O O . ILE A 1 85 ? 11.289 -2.092 -14.569 1.00 93.44 85 ILE A O 1
ATOM 675 N N . THR A 1 86 ? 9.147 -1.427 -14.826 1.00 92.75 86 THR A N 1
ATOM 676 C CA . THR A 1 86 ? 8.534 -2.451 -13.980 1.00 92.75 86 THR A CA 1
ATOM 677 C C . THR A 1 86 ? 7.421 -3.172 -14.725 1.00 92.75 86 THR A C 1
ATOM 679 O O . THR A 1 86 ? 6.640 -2.568 -15.453 1.00 92.75 86 THR A O 1
ATOM 682 N N . GLU A 1 87 ? 7.358 -4.480 -14.529 1.00 93.50 87 GLU A N 1
ATOM 683 C CA . GLU A 1 87 ? 6.272 -5.339 -14.978 1.00 93.50 87 GLU A CA 1
ATOM 684 C C . GLU A 1 87 ? 5.243 -5.516 -13.871 1.00 93.50 87 GLU A C 1
ATOM 686 O O . GLU A 1 87 ? 5.613 -5.787 -12.726 1.00 93.50 87 GLU A O 1
ATOM 691 N N . ILE A 1 88 ? 3.966 -5.395 -14.220 1.00 92.81 88 ILE A N 1
ATOM 692 C CA . ILE A 1 88 ? 2.827 -5.590 -13.321 1.00 92.81 88 ILE A CA 1
ATOM 693 C C . ILE A 1 88 ? 1.726 -6.373 -14.045 1.00 92.81 88 ILE A C 1
ATOM 695 O O . ILE A 1 88 ? 1.568 -6.221 -15.254 1.00 92.81 88 ILE A O 1
ATOM 699 N N . SER A 1 89 ? 0.995 -7.226 -13.320 1.00 92.38 89 SER A N 1
ATOM 700 C CA . SER A 1 89 ? -0.209 -7.902 -13.840 1.00 92.38 89 SER A CA 1
ATOM 701 C C . SER A 1 89 ? -1.217 -6.880 -14.379 1.00 92.38 89 SER A C 1
ATOM 703 O O . SER A 1 89 ? -1.386 -5.811 -13.786 1.00 92.38 89 SER A O 1
ATOM 705 N N . ASP A 1 90 ? -1.883 -7.204 -15.487 1.00 91.25 90 ASP A N 1
ATOM 706 C CA . ASP A 1 90 ? -2.897 -6.351 -16.115 1.00 91.25 90 ASP A CA 1
ATOM 707 C C . ASP A 1 90 ? -4.213 -6.252 -15.325 1.00 91.25 90 ASP A C 1
ATOM 709 O O . ASP A 1 90 ? -5.041 -5.380 -15.603 1.00 91.25 90 ASP A O 1
ATOM 713 N N . GLU A 1 91 ? -4.354 -7.061 -14.273 1.00 91.88 91 GLU A N 1
ATOM 714 C CA . GLU A 1 91 ? -5.370 -6.926 -13.225 1.00 91.88 91 GLU A CA 1
ATOM 715 C C . GLU A 1 91 ? -5.228 -5.610 -12.441 1.00 91.88 91 GLU A C 1
ATOM 717 O O . GLU A 1 91 ? -6.197 -5.117 -11.857 1.00 91.88 91 GLU A O 1
ATOM 722 N N . TYR A 1 92 ? -4.028 -5.020 -12.445 1.00 89.44 92 TYR A N 1
ATOM 723 C CA . TYR A 1 92 ? -3.733 -3.744 -11.809 1.00 89.44 92 TYR A CA 1
ATOM 724 C C . TYR A 1 92 ? -3.374 -2.694 -12.855 1.00 89.44 92 TYR A C 1
ATOM 726 O O . TYR A 1 92 ? -2.717 -2.951 -13.861 1.00 89.44 92 TYR A O 1
ATOM 734 N N . ASN A 1 93 ? -3.750 -1.450 -12.580 1.00 86.38 93 ASN A N 1
ATOM 735 C CA . ASN A 1 93 ? -3.243 -0.328 -13.360 1.00 86.38 93 ASN A CA 1
ATOM 736 C C . ASN A 1 93 ? -1.892 0.159 -12.804 1.00 86.38 93 ASN A C 1
ATOM 738 O O . ASN A 1 93 ? -1.520 -0.120 -11.662 1.00 86.38 93 ASN A O 1
ATOM 742 N N . TYR A 1 94 ? -1.173 0.955 -13.596 1.00 80.81 94 TYR A N 1
ATOM 743 C CA . TYR A 1 94 ? 0.162 1.457 -13.249 1.00 80.81 94 TYR A CA 1
ATOM 744 C C . TYR A 1 94 ? 0.229 2.229 -11.919 1.00 80.81 94 TYR A C 1
ATOM 746 O O . TYR A 1 94 ? 1.284 2.286 -11.289 1.00 80.81 94 TYR A O 1
ATOM 754 N N . THR A 1 95 ? -0.890 2.780 -11.431 1.00 84.19 95 THR A N 1
ATOM 755 C CA . THR A 1 95 ? -0.903 3.553 -10.180 1.00 84.19 95 THR A CA 1
ATOM 756 C C . THR A 1 95 ? -0.606 2.701 -8.939 1.00 84.19 95 THR A C 1
ATOM 758 O O . THR A 1 95 ? -0.238 3.256 -7.902 1.00 84.19 95 THR A O 1
ATOM 761 N N . TYR A 1 96 ? -0.712 1.370 -9.029 1.00 88.56 96 TYR A N 1
ATOM 762 C CA . TYR A 1 96 ? -0.355 0.445 -7.945 1.00 88.56 96 TYR A CA 1
ATOM 763 C C . TYR A 1 96 ? 1.164 0.323 -7.731 1.00 88.56 96 TYR A C 1
ATOM 765 O O . TYR A 1 96 ? 1.584 -0.086 -6.655 1.00 88.56 96 TYR A O 1
ATOM 773 N N . ILE A 1 97 ? 1.995 0.717 -8.704 1.00 82.75 97 ILE A N 1
ATOM 774 C CA . ILE A 1 97 ? 3.464 0.698 -8.575 1.00 82.75 97 ILE A CA 1
ATOM 775 C C . ILE A 1 97 ? 3.945 1.853 -7.681 1.00 82.75 97 ILE A C 1
ATOM 777 O O . ILE A 1 97 ? 4.848 1.688 -6.866 1.00 82.75 97 ILE A O 1
ATOM 781 N N . GLY A 1 98 ? 3.313 3.024 -7.803 1.00 76.62 98 GLY A N 1
ATOM 782 C CA . GLY A 1 98 ? 3.712 4.246 -7.099 1.00 76.62 98 GLY A CA 1
ATOM 783 C C . GLY A 1 98 ? 2.966 4.516 -5.792 1.00 76.62 98 GLY A C 1
ATOM 784 O O . GLY A 1 98 ? 3.209 5.542 -5.155 1.00 76.62 98 GLY A O 1
ATOM 785 N N . SER A 1 99 ? 2.028 3.653 -5.396 1.00 81.19 99 SER A N 1
ATOM 786 C CA . SER A 1 99 ? 1.202 3.880 -4.212 1.00 81.19 99 SER A CA 1
ATOM 787 C C . SER A 1 99 ? 0.951 2.607 -3.419 1.00 81.19 99 SER A C 1
ATOM 789 O O . SER A 1 99 ? 0.862 1.505 -3.947 1.00 81.19 99 SER A O 1
ATOM 791 N N . ALA A 1 100 ? 0.806 2.776 -2.109 1.00 85.50 100 ALA A N 1
ATOM 792 C CA . ALA A 1 100 ? 0.595 1.707 -1.147 1.00 85.50 100 ALA A CA 1
ATOM 793 C C . ALA A 1 100 ? -0.843 1.127 -1.185 1.00 85.50 100 ALA A C 1
ATOM 795 O O . ALA A 1 100 ? -1.405 0.843 -0.129 1.00 85.50 100 ALA A O 1
ATOM 796 N N . LYS A 1 101 ? -1.434 0.941 -2.371 1.00 91.69 101 LYS A N 1
ATOM 797 C CA . LYS A 1 101 ? -2.826 0.490 -2.546 1.00 91.69 101 LYS A CA 1
ATOM 798 C C . LYS A 1 101 ? -3.026 -0.976 -2.203 1.00 91.69 101 LYS A C 1
ATOM 800 O O . LYS A 1 101 ? -3.897 -1.301 -1.401 1.00 91.69 101 LYS A O 1
ATOM 805 N N . ASP A 1 102 ? -2.203 -1.852 -2.770 1.00 93.44 102 ASP A N 1
ATOM 806 C CA . ASP A 1 102 ? -2.350 -3.293 -2.584 1.00 93.44 102 ASP A CA 1
ATOM 807 C C . ASP A 1 102 ? -1.027 -4.051 -2.724 1.00 93.44 102 ASP A C 1
ATOM 809 O O . ASP A 1 102 ? 0.021 -3.468 -3.012 1.00 93.44 102 ASP A O 1
ATOM 813 N N . PHE A 1 103 ? -1.075 -5.354 -2.471 1.00 88.50 103 PHE A N 1
ATOM 814 C CA . PHE A 1 103 ? 0.017 -6.276 -2.717 1.00 88.50 103 PHE A CA 1
ATOM 815 C C . PHE A 1 103 ? 0.019 -6.669 -4.188 1.00 88.50 103 PHE A C 1
ATOM 817 O O . PHE A 1 103 ? -0.840 -7.418 -4.643 1.00 88.50 103 PHE A O 1
ATOM 824 N N . VAL A 1 104 ? 1.010 -6.176 -4.921 1.00 84.75 104 VAL A N 1
ATOM 825 C CA . VAL A 1 104 ? 1.209 -6.528 -6.325 1.00 84.75 104 VAL A CA 1
ATOM 826 C C . VAL A 1 104 ? 2.483 -7.340 -6.474 1.00 84.75 104 VAL A C 1
ATOM 828 O O . VAL A 1 104 ? 3.511 -7.042 -5.862 1.00 84.75 104 VAL A O 1
ATOM 831 N N . THR A 1 105 ? 2.420 -8.386 -7.291 1.00 76.06 105 THR A N 1
ATOM 832 C CA . THR A 1 105 ? 3.623 -9.057 -7.777 1.00 76.06 105 THR A CA 1
ATOM 833 C C . THR A 1 105 ? 4.097 -8.306 -9.007 1.00 76.06 105 THR A C 1
ATOM 835 O O . THR A 1 105 ? 3.369 -8.166 -9.987 1.00 76.06 105 THR A O 1
ATOM 838 N N . GLY A 1 106 ? 5.318 -7.789 -8.930 1.00 81.06 106 GLY A N 1
ATOM 839 C CA . GLY A 1 106 ? 5.938 -7.081 -10.033 1.00 81.06 106 GLY A CA 1
ATOM 840 C C . GLY A 1 106 ? 7.391 -7.480 -10.191 1.00 81.06 106 GLY A C 1
ATOM 841 O O . GLY A 1 106 ? 8.073 -7.819 -9.219 1.00 81.06 106 GLY A O 1
ATOM 842 N N . LYS A 1 107 ? 7.868 -7.442 -11.432 1.00 87.12 107 LYS A N 1
ATOM 843 C CA . LYS A 1 107 ? 9.277 -7.658 -11.752 1.00 87.12 107 LYS A CA 1
ATOM 844 C C . LYS A 1 107 ? 9.889 -6.331 -12.162 1.00 87.12 107 LYS A C 1
ATOM 846 O O . LYS A 1 107 ? 9.467 -5.717 -13.137 1.00 87.12 107 LYS A O 1
ATOM 851 N N . ARG A 1 108 ? 10.918 -5.895 -11.437 1.00 88.75 108 ARG A N 1
ATOM 852 C CA . ARG A 1 108 ? 11.704 -4.729 -11.843 1.00 88.75 108 ARG A CA 1
ATOM 853 C C . ARG A 1 108 ? 12.701 -5.152 -12.917 1.00 88.75 108 ARG A C 1
ATOM 855 O O . ARG A 1 108 ? 13.551 -6.002 -12.658 1.00 88.75 108 ARG A O 1
ATOM 862 N N . HIS A 1 109 ? 12.589 -4.562 -14.101 1.00 90.94 109 HIS A N 1
ATOM 863 C CA . HIS A 1 109 ? 13.473 -4.837 -15.234 1.00 90.94 109 HIS A CA 1
ATOM 864 C C . HIS A 1 109 ? 14.687 -3.920 -15.238 1.00 90.94 109 HIS A C 1
ATOM 866 O O . HIS A 1 109 ? 15.795 -4.386 -15.484 1.00 90.94 109 HIS A O 1
ATOM 872 N N . LYS A 1 110 ? 14.482 -2.631 -14.946 1.00 90.00 110 LYS A N 1
ATOM 873 C CA . LYS A 1 110 ? 15.541 -1.620 -14.999 1.00 90.00 110 LYS A CA 1
ATOM 874 C C . LYS A 1 110 ? 15.287 -0.483 -14.011 1.00 90.00 110 LYS A C 1
ATOM 876 O O . LYS A 1 110 ? 14.137 -0.130 -13.750 1.00 90.00 110 LYS A O 1
ATOM 881 N N . PHE A 1 111 ? 16.363 0.079 -13.465 1.00 87.19 111 PHE A N 1
ATOM 882 C CA . PHE A 1 111 ? 16.334 1.334 -12.712 1.00 87.19 111 PHE A CA 1
ATOM 883 C C . PHE A 1 111 ? 16.897 2.461 -13.600 1.00 87.19 111 PHE A C 1
ATOM 885 O O . PHE A 1 111 ? 17.758 2.172 -14.429 1.00 87.19 111 PHE A O 1
ATOM 892 N N . PRO A 1 112 ? 16.421 3.713 -13.475 1.00 83.81 112 PRO A N 1
ATOM 893 C CA . PRO A 1 112 ? 16.883 4.840 -14.296 1.00 83.81 112 PRO A CA 1
ATOM 894 C C . PRO A 1 112 ? 18.390 5.107 -14.190 1.00 83.81 112 PRO A C 1
ATOM 896 O O . PRO A 1 112 ? 18.987 5.514 -15.176 1.00 83.81 112 PRO A O 1
ATOM 899 N N . VAL A 1 113 ? 18.983 4.874 -13.014 1.00 82.00 113 VAL A N 1
ATOM 900 C CA . VAL A 1 113 ? 20.410 5.083 -12.735 1.00 82.00 113 VAL A CA 1
ATOM 901 C C . VAL A 1 113 ? 21.029 3.730 -12.407 1.00 82.00 113 VAL A C 1
ATOM 903 O O . VAL A 1 113 ? 20.645 3.107 -11.410 1.00 82.00 113 VAL A O 1
ATOM 906 N N . GLU A 1 114 ? 21.946 3.255 -13.246 1.00 81.06 114 GLU A N 1
ATOM 907 C CA . GLU A 1 114 ? 22.625 1.966 -13.062 1.00 81.06 114 GLU A CA 1
ATOM 908 C C . GLU A 1 114 ? 24.052 2.166 -12.537 1.00 81.06 114 GLU A C 1
ATOM 910 O O . GLU A 1 114 ? 24.509 1.390 -11.690 1.00 81.06 114 GLU A O 1
ATOM 915 N N . ASP A 1 115 ? 24.721 3.246 -12.950 1.00 84.38 115 ASP A N 1
ATOM 916 C CA . ASP A 1 115 ? 25.998 3.685 -12.397 1.00 84.38 115 ASP A CA 1
ATOM 917 C C . ASP A 1 115 ? 26.097 5.217 -12.245 1.00 84.38 115 ASP A C 1
ATOM 919 O O . ASP A 1 115 ? 25.156 5.953 -12.507 1.00 84.38 115 ASP A O 1
ATOM 923 N N . GLY A 1 116 ? 27.230 5.714 -11.736 1.00 74.44 116 GLY A N 1
ATOM 924 C CA . GLY A 1 116 ? 27.426 7.149 -11.487 1.00 74.44 116 GLY A CA 1
ATOM 925 C C . GLY A 1 116 ? 27.658 8.011 -12.736 1.00 74.44 116 GLY A C 1
ATOM 926 O O . GLY A 1 116 ? 27.945 9.199 -12.587 1.00 74.44 116 GLY A O 1
ATOM 927 N N . LYS A 1 117 ? 27.639 7.424 -13.937 1.00 76.69 117 LYS A N 1
ATOM 928 C CA . LYS A 1 117 ? 27.751 8.116 -15.228 1.00 76.69 117 LYS A CA 1
ATOM 929 C C . LYS A 1 117 ? 26.397 8.274 -15.926 1.00 76.69 117 LYS A C 1
ATOM 931 O O . LYS A 1 117 ? 26.334 9.090 -16.847 1.00 76.69 117 LYS A O 1
ATOM 936 N N . ASP A 1 118 ? 25.394 7.502 -15.512 1.00 60.09 118 ASP A N 1
ATOM 937 C CA . ASP A 1 118 ? 23.994 7.610 -15.942 1.00 60.09 118 ASP A CA 1
ATOM 938 C C . ASP A 1 118 ? 23.257 8.725 -15.180 1.00 60.09 118 ASP A C 1
ATOM 940 O O . ASP A 1 118 ? 22.442 9.430 -15.821 1.00 60.09 118 ASP A O 1
#

pLDDT: mean 87.65, std 9.96, range [41.94, 97.19]

Sequence (118 aa):
MVGRTGIPLAPGGPRESTLVAWHQQGLPRGKDYYEVLLEISGIESEPTQPRVSLDVSFKIIPQFEEKILEHKNGHYIVQDWMGAITEISDEYNYTYIGSAKDFVTGKRHKFPVEDGKD

Foldseek 3Di:
DPDPPDDDPDPDDDAPVRVVVVVVVPDDPPDDPVVVVCVVVVHDDDDDDDDDDPPDDPADPPFDDWDFPDDDPQWTFIQGRQRWTKIWGVVDDPVVVVDPRHDTDMDTDDGPDPDPVD

Radius of gyration: 20.06 Å; chains: 1; bounding box: 47×33×57 Å